Protein AF-A0A1B6LWA6-F1 (afdb_monomer_lite)

InterPro domains:
  IPR026983 Dynein heavy chain [PTHR22878] (4-138)

Foldseek 3Di:
DDDQDDDPVVSVVVVVVVVVVVLVVQLVVLLVCVVPPPDQPLVSLVVGDLVSNLVSVVVVLVVQVVVLLVVVVVVVLCSLVVVLVVLVVSLVVLVVSLPDDDDPRSNVSSVVVSVVSVVSSVVSVVCVVVVPNDPVPD

Radius of gyration: 19.13 Å; chains: 1; bounding box: 47×33×55 Å

Structure (mmCIF, N/CA/C/O backbone):
data_AF-A0A1B6LWA6-F1
#
_entry.id   AF-A0A1B6LWA6-F1
#
loop_
_atom_site.group_PDB
_atom_site.id
_atom_site.type_symbol
_atom_site.label_atom_id
_atom_site.label_alt_id
_atom_site.label_comp_id
_atom_site.label_asym_id
_atom_site.label_entity_id
_atom_site.label_seq_id
_atom_site.pdbx_PDB_ins_code
_atom_site.Cartn_x
_atom_site.Cartn_y
_atom_site.Cartn_z
_atom_site.occupancy
_atom_site.B_iso_or_equiv
_atom_site.auth_seq_id
_atom_site.auth_comp_id
_atom_site.auth_asym_id
_atom_site.auth_atom_id
_atom_site.pdbx_PDB_model_num
ATOM 1 N N . MET A 1 1 ? 15.744 1.042 -31.699 1.00 40.22 1 MET A N 1
ATOM 2 C CA . MET A 1 1 ? 16.728 0.907 -30.604 1.00 40.22 1 MET A CA 1
ATOM 3 C C . MET A 1 1 ? 17.516 2.198 -30.557 1.00 40.22 1 MET A C 1
ATOM 5 O O . MET A 1 1 ? 17.991 2.612 -31.603 1.00 40.22 1 MET A O 1
ATOM 9 N N . GLN A 1 2 ? 17.579 2.863 -29.405 1.00 54.47 2 GLN A N 1
ATOM 10 C CA . GLN A 1 2 ? 18.439 4.030 -29.219 1.00 54.47 2 GLN A CA 1
ATOM 11 C C . GLN A 1 2 ? 19.783 3.503 -28.710 1.00 54.47 2 GLN A C 1
ATOM 13 O O . GLN A 1 2 ? 19.825 2.857 -27.663 1.00 54.47 2 GLN A O 1
ATOM 18 N N . TYR A 1 3 ? 20.839 3.655 -29.505 1.00 64.06 3 TYR A N 1
ATOM 19 C CA . TYR A 1 3 ? 22.171 3.162 -29.158 1.00 64.06 3 TYR A CA 1
ATOM 20 C C . TYR A 1 3 ? 22.852 4.127 -28.181 1.00 64.06 3 TYR A C 1
ATOM 22 O O . TYR A 1 3 ? 22.516 5.310 -28.128 1.00 64.06 3 TYR A O 1
ATOM 30 N N . ALA A 1 4 ? 23.787 3.615 -27.378 1.00 74.50 4 ALA A N 1
ATOM 31 C CA . ALA A 1 4 ? 24.638 4.470 -26.563 1.00 74.50 4 ALA A CA 1
ATOM 32 C C . ALA A 1 4 ? 25.567 5.271 -27.489 1.00 74.50 4 ALA A C 1
ATOM 34 O O . ALA A 1 4 ? 26.350 4.682 -28.231 1.00 74.50 4 ALA A O 1
ATOM 35 N N . GLU A 1 5 ? 25.461 6.599 -27.459 1.00 75.44 5 GLU A N 1
ATOM 36 C CA . GLU A 1 5 ? 26.266 7.513 -28.277 1.00 75.44 5 GLU A CA 1
ATOM 37 C C . GLU A 1 5 ? 27.155 8.398 -27.394 1.00 75.44 5 GLU A C 1
ATOM 39 O O . GLU A 1 5 ? 26.761 8.820 -26.305 1.00 75.44 5 GLU A O 1
ATOM 44 N N . GLY A 1 6 ? 28.360 8.707 -27.880 1.00 82.06 6 GLY A N 1
ATOM 45 C CA . GLY A 1 6 ? 29.334 9.534 -27.166 1.00 82.06 6 GLY A CA 1
ATOM 46 C C . GLY A 1 6 ? 30.125 8.781 -26.089 1.00 82.06 6 GLY A C 1
ATOM 47 O O . GLY A 1 6 ? 30.226 7.556 -26.100 1.00 82.06 6 GLY A O 1
ATOM 48 N N . LYS A 1 7 ? 30.750 9.533 -25.171 1.00 89.12 7 LYS A N 1
ATOM 49 C CA . LYS A 1 7 ? 31.515 8.958 -24.052 1.00 89.12 7 LYS A CA 1
ATOM 50 C C . LYS A 1 7 ? 30.576 8.196 -23.119 1.00 89.12 7 LYS A C 1
ATOM 52 O O . LYS A 1 7 ? 29.515 8.710 -22.758 1.00 89.12 7 LYS A O 1
ATOM 57 N N . VAL A 1 8 ? 30.991 7.001 -22.700 1.00 90.69 8 VAL A N 1
ATOM 58 C CA . VAL A 1 8 ? 30.182 6.095 -21.870 1.00 90.69 8 VAL A CA 1
ATOM 59 C C . VAL A 1 8 ? 29.689 6.793 -20.602 1.00 90.69 8 VAL A C 1
ATOM 61 O O . VAL A 1 8 ? 28.523 6.665 -20.246 1.00 90.69 8 VAL A O 1
ATOM 64 N N . GLU A 1 9 ? 30.533 7.597 -19.961 1.00 90.50 9 GLU A N 1
ATOM 65 C CA . GLU A 1 9 ? 30.212 8.332 -18.737 1.00 90.50 9 GLU A CA 1
ATOM 66 C C . GLU A 1 9 ? 29.112 9.374 -18.963 1.00 90.50 9 GLU A C 1
ATOM 68 O O . GLU A 1 9 ? 28.230 9.544 -18.118 1.00 90.50 9 GLU A O 1
ATOM 73 N N . THR A 1 10 ? 29.130 10.054 -20.112 1.00 90.50 10 THR A N 1
ATOM 74 C CA . THR A 1 10 ? 28.093 11.019 -20.490 1.00 90.50 10 THR A CA 1
ATOM 75 C C . THR A 1 10 ? 26.763 10.312 -20.725 1.00 90.50 10 THR A C 1
ATOM 77 O O . THR A 1 10 ? 25.745 10.736 -20.179 1.00 90.50 10 THR A O 1
ATOM 80 N N . TRP A 1 11 ? 26.772 9.202 -21.467 1.00 90.38 11 TRP A N 1
ATOM 81 C CA . TRP A 1 11 ? 25.563 8.418 -21.710 1.00 90.38 11 TRP A CA 1
ATOM 82 C C . TRP A 1 11 ? 24.990 7.830 -20.412 1.00 90.38 11 TRP A C 1
ATOM 84 O O . TRP A 1 11 ? 23.809 8.014 -20.124 1.00 90.38 11 TRP A O 1
ATOM 94 N N . MET A 1 12 ? 25.826 7.206 -19.574 1.00 91.94 12 MET A N 1
ATOM 95 C CA . MET A 1 12 ? 25.410 6.660 -18.277 1.00 91.94 12 MET A CA 1
ATOM 96 C C . MET A 1 12 ? 24.856 7.743 -17.347 1.00 91.94 12 MET A C 1
ATOM 98 O O . MET A 1 12 ? 23.874 7.503 -16.642 1.00 91.94 12 MET A O 1
ATOM 102 N N . SER A 1 13 ? 25.444 8.942 -17.359 1.00 93.25 13 SER A N 1
ATOM 103 C CA . SER A 1 13 ? 24.922 10.074 -16.587 1.00 93.25 13 SER A CA 1
ATOM 104 C C . SER A 1 13 ? 23.543 10.500 -17.087 1.00 93.25 13 SER A C 1
ATOM 106 O O . SER A 1 13 ? 22.651 10.733 -16.273 1.00 93.25 13 SER A O 1
ATOM 108 N N . GLY A 1 14 ? 23.339 10.536 -18.408 1.00 93.81 14 GLY A N 1
ATOM 109 C CA . GLY A 1 14 ? 22.029 10.783 -19.013 1.00 93.81 14 GLY A CA 1
ATOM 110 C C . GLY A 1 14 ? 20.991 9.744 -18.587 1.00 93.81 14 GLY A C 1
ATOM 111 O O . GLY A 1 14 ? 19.924 10.109 -18.099 1.00 93.81 14 GLY A O 1
ATOM 112 N N . VAL A 1 15 ? 21.331 8.453 -18.661 1.00 93.88 15 VAL A N 1
ATOM 113 C CA . VAL A 1 15 ? 20.456 7.362 -18.196 1.00 93.88 15 VAL A CA 1
ATOM 114 C C . VAL A 1 15 ? 20.091 7.532 -16.721 1.00 93.88 15 VAL A C 1
ATOM 116 O O . VAL A 1 15 ? 18.922 7.416 -16.360 1.00 93.88 15 VAL A O 1
ATOM 119 N N . LEU A 1 16 ? 21.058 7.856 -15.857 1.00 95.56 16 LEU A N 1
ATOM 120 C CA . LEU A 1 16 ? 20.802 8.087 -14.434 1.00 95.56 16 LEU A CA 1
ATOM 121 C C . LEU A 1 16 ? 19.843 9.266 -14.197 1.00 95.56 16 LEU A C 1
ATOM 123 O O . LEU A 1 16 ? 18.967 9.181 -13.330 1.00 95.56 16 LEU A O 1
ATOM 127 N N . VAL A 1 17 ? 19.998 10.363 -14.942 1.00 97.06 17 VAL A N 1
ATOM 128 C CA . VAL A 1 17 ? 19.081 11.511 -14.870 1.00 97.06 17 VAL A CA 1
ATOM 129 C C . VAL A 1 17 ? 17.671 11.084 -15.271 1.00 97.06 17 VAL A C 1
ATOM 131 O O . VAL A 1 17 ? 16.731 11.315 -14.506 1.00 97.06 17 VAL A O 1
ATOM 134 N N . GLU A 1 18 ? 17.526 10.379 -16.391 1.00 96.69 18 GLU A N 1
ATOM 135 C CA . GLU A 1 18 ? 16.224 9.909 -16.872 1.00 96.69 18 GLU A CA 1
ATOM 136 C C . GLU A 1 18 ? 15.567 8.907 -15.919 1.00 96.69 18 GLU A C 1
ATOM 138 O O . GLU A 1 18 ? 14.362 8.988 -15.667 1.00 96.69 18 GLU A O 1
ATOM 143 N N . MET A 1 19 ? 16.343 8.018 -15.290 1.00 97.25 19 MET A N 1
ATOM 144 C CA . MET A 1 19 ? 15.840 7.128 -14.238 1.00 97.25 19 MET A CA 1
ATOM 145 C C . MET A 1 19 ? 15.250 7.920 -13.064 1.00 97.25 19 MET A C 1
ATOM 147 O O . MET A 1 19 ? 14.167 7.589 -12.579 1.00 97.25 19 MET A O 1
ATOM 151 N N . ARG A 1 20 ? 15.932 8.980 -12.604 1.00 97.69 20 ARG A N 1
ATOM 152 C CA . ARG A 1 20 ? 15.452 9.830 -11.498 1.00 97.69 20 ARG A CA 1
ATOM 153 C C . ARG A 1 20 ? 14.188 10.596 -11.879 1.00 97.69 20 ARG A C 1
ATOM 155 O O . ARG A 1 20 ? 13.245 10.636 -11.087 1.00 97.69 20 ARG A O 1
ATOM 162 N N . VAL A 1 21 ? 14.159 11.185 -13.076 1.00 98.12 21 VAL A N 1
ATOM 163 C CA . VAL A 1 21 ? 12.995 11.921 -13.595 1.00 98.12 21 VAL A CA 1
ATOM 164 C C . VAL A 1 21 ? 11.793 10.988 -13.723 1.00 98.12 21 VAL A C 1
ATOM 166 O O . VAL A 1 21 ? 10.721 11.295 -13.194 1.00 98.12 21 VAL A O 1
ATOM 169 N N . THR A 1 22 ? 11.993 9.819 -14.331 1.00 97.88 22 THR A N 1
ATOM 170 C CA . THR A 1 22 ? 10.949 8.810 -14.537 1.00 97.88 22 THR A CA 1
ATOM 171 C C . THR A 1 22 ? 10.406 8.292 -13.210 1.00 97.88 22 THR A C 1
ATOM 173 O O . THR A 1 22 ? 9.194 8.315 -13.004 1.00 97.88 22 THR A O 1
ATOM 176 N N . ASN A 1 23 ? 11.274 7.903 -12.267 1.00 97.31 23 ASN A N 1
ATOM 177 C CA . ASN A 1 23 ? 10.830 7.454 -10.944 1.00 97.31 23 ASN A CA 1
ATOM 178 C C . ASN A 1 23 ? 10.046 8.547 -10.213 1.00 97.31 23 ASN A C 1
ATOM 180 O O . ASN A 1 23 ? 8.974 8.276 -9.681 1.00 97.31 23 ASN A O 1
ATOM 184 N N . ARG A 1 24 ? 10.518 9.800 -10.227 1.00 97.69 24 ARG A N 1
ATOM 185 C CA . ARG A 1 24 ? 9.799 10.914 -9.592 1.00 97.69 24 ARG A CA 1
ATOM 186 C C . ARG A 1 24 ? 8.416 11.126 -10.207 1.00 97.69 24 ARG A C 1
ATOM 188 O O . ARG A 1 24 ? 7.460 11.378 -9.473 1.00 97.69 24 ARG A O 1
ATOM 195 N N . PHE A 1 25 ? 8.310 11.059 -11.532 1.00 98.31 25 PHE A N 1
ATOM 196 C CA . PHE A 1 25 ? 7.038 11.199 -12.235 1.00 98.31 25 PHE A CA 1
ATOM 197 C C . PHE A 1 25 ? 6.077 10.057 -11.887 1.00 98.31 25 PHE A C 1
ATOM 199 O O . PHE A 1 25 ? 4.954 10.315 -11.454 1.00 98.31 25 PHE A O 1
ATOM 206 N N . LEU A 1 26 ? 6.531 8.808 -12.011 1.00 98.19 26 LEU A N 1
ATOM 207 C CA . LEU A 1 26 ? 5.707 7.631 -11.750 1.00 98.19 26 LEU A CA 1
ATOM 208 C C . LEU A 1 26 ? 5.267 7.550 -10.284 1.00 98.19 26 LEU A C 1
ATOM 210 O O . LEU A 1 26 ? 4.110 7.229 -10.035 1.00 98.19 26 LEU A O 1
ATOM 214 N N . THR A 1 27 ? 6.119 7.922 -9.323 1.00 98.00 27 THR A N 1
ATOM 215 C CA . THR A 1 27 ? 5.729 7.987 -7.905 1.00 98.00 27 THR A CA 1
ATOM 216 C C . THR A 1 27 ? 4.617 9.000 -7.667 1.00 98.00 27 THR A C 1
ATOM 218 O O . THR A 1 27 ? 3.614 8.677 -7.034 1.00 98.00 27 THR A O 1
ATOM 221 N N . LYS A 1 28 ? 4.736 10.215 -8.219 1.00 97.69 28 LYS A N 1
ATOM 222 C CA . LYS A 1 28 ? 3.670 11.223 -8.110 1.00 97.69 28 LYS A CA 1
ATOM 223 C C . LYS A 1 28 ? 2.374 10.752 -8.762 1.00 97.69 28 LYS A C 1
ATOM 225 O O . LYS A 1 28 ? 1.303 10.958 -8.197 1.00 97.69 28 LYS A O 1
ATOM 230 N N . LYS A 1 29 ? 2.478 10.112 -9.928 1.00 97.56 29 LYS A N 1
ATOM 231 C CA . LYS A 1 29 ? 1.329 9.548 -10.635 1.00 97.56 29 LYS A CA 1
ATOM 232 C C . LYS A 1 29 ? 0.652 8.452 -9.815 1.00 97.56 29 LYS A C 1
ATOM 234 O O . LYS A 1 29 ? -0.562 8.483 -9.686 1.00 97.56 29 LYS A O 1
ATOM 239 N N . ALA A 1 30 ? 1.413 7.535 -9.219 1.00 97.62 30 ALA A N 1
ATOM 240 C CA . ALA A 1 30 ? 0.867 6.463 -8.390 1.00 97.62 30 ALA A CA 1
ATOM 241 C C . ALA A 1 30 ? 0.091 7.005 -7.183 1.00 97.62 30 ALA A C 1
ATOM 243 O O . ALA A 1 30 ? -1.037 6.571 -6.948 1.00 97.62 30 ALA A O 1
ATOM 244 N N . ILE A 1 31 ? 0.658 7.994 -6.478 1.00 97.31 31 ILE A N 1
ATOM 245 C CA . ILE A 1 31 ? 0.005 8.671 -5.346 1.00 97.31 31 ILE A CA 1
ATOM 246 C C . ILE A 1 31 ? -1.296 9.343 -5.798 1.00 97.31 31 ILE A C 1
ATOM 248 O O . ILE A 1 31 ? -2.334 9.158 -5.164 1.00 97.31 31 ILE A O 1
ATOM 252 N N . PHE A 1 32 ? -1.252 10.104 -6.896 1.00 96.69 32 PHE A N 1
ATOM 253 C CA . PHE A 1 32 ? -2.422 10.801 -7.430 1.00 96.69 32 PHE A CA 1
ATOM 254 C C . PHE A 1 32 ? -3.521 9.826 -7.869 1.00 96.69 32 PHE A C 1
ATOM 256 O O . PHE A 1 32 ? -4.680 9.993 -7.491 1.00 96.69 32 PHE A O 1
ATOM 263 N N . ASP A 1 33 ? -3.159 8.793 -8.631 1.00 96.25 33 ASP A N 1
ATOM 264 C CA . ASP A 1 33 ? -4.109 7.834 -9.186 1.00 96.25 33 ASP A CA 1
ATOM 265 C C . ASP A 1 33 ? -4.812 7.030 -8.094 1.00 96.25 33 ASP A C 1
ATOM 267 O O . ASP A 1 33 ? -6.005 6.774 -8.233 1.00 96.25 33 ASP A O 1
ATOM 271 N N . TYR A 1 34 ? -4.120 6.679 -7.003 1.00 94.69 34 TYR A N 1
ATOM 272 C CA . TYR A 1 34 ? -4.735 5.959 -5.883 1.00 94.69 34 TYR A CA 1
ATOM 273 C C . TYR A 1 34 ? -5.921 6.731 -5.287 1.00 94.69 34 TYR A C 1
ATOM 275 O O . TYR A 1 34 ? -6.988 6.164 -5.074 1.00 94.69 34 TYR A O 1
ATOM 283 N N . GLY A 1 35 ? -5.763 8.043 -5.080 1.00 88.81 35 GLY A N 1
ATOM 284 C CA . GLY A 1 35 ? -6.814 8.880 -4.495 1.00 88.81 35 GLY A CA 1
ATOM 285 C C . GLY A 1 35 ? -7.868 9.388 -5.480 1.00 88.81 35 GLY A C 1
ATOM 286 O O . GLY A 1 35 ? -8.931 9.842 -5.055 1.00 88.81 35 GLY A O 1
ATOM 287 N N . LYS A 1 36 ? -7.587 9.386 -6.790 1.00 88.00 36 LYS A N 1
ATOM 288 C CA . LYS A 1 36 ? -8.461 10.006 -7.806 1.00 88.00 36 LYS A CA 1
ATOM 289 C C . LYS A 1 36 ? -9.188 9.014 -8.695 1.00 88.00 36 LYS A C 1
ATOM 291 O O . LYS A 1 36 ? -10.316 9.289 -9.103 1.00 88.00 36 LYS A O 1
ATOM 296 N N . VAL A 1 37 ? -8.565 7.888 -9.021 1.00 81.75 37 VAL A N 1
ATOM 297 C CA . VAL A 1 37 ? -9.143 6.901 -9.931 1.00 81.75 37 VAL A CA 1
ATOM 298 C C . VAL A 1 37 ? -9.921 5.886 -9.108 1.00 81.75 37 VAL A C 1
ATOM 300 O O . VAL A 1 37 ? -9.355 5.152 -8.305 1.00 81.75 37 VAL A O 1
ATOM 303 N N . ARG A 1 38 ? -11.241 5.822 -9.309 1.00 80.62 38 ARG A N 1
ATOM 304 C CA . ARG A 1 38 ? -12.102 4.898 -8.565 1.00 80.62 38 ARG A CA 1
ATOM 305 C C . ARG A 1 38 ? -11.923 3.469 -9.083 1.00 80.62 38 ARG A C 1
ATOM 307 O O . ARG A 1 38 ? -12.549 3.087 -10.067 1.00 80.62 38 ARG A O 1
ATOM 314 N N . ARG A 1 39 ? -11.074 2.689 -8.414 1.00 89.62 39 ARG A N 1
ATOM 315 C CA . ARG A 1 39 ? -10.809 1.272 -8.710 1.00 89.62 39 ARG A CA 1
ATOM 316 C C . ARG A 1 39 ? -10.330 0.516 -7.462 1.00 89.62 39 ARG A C 1
ATOM 318 O O . ARG A 1 39 ? -9.917 1.170 -6.506 1.00 89.62 39 ARG A O 1
ATOM 325 N N . PRO A 1 40 ? -10.349 -0.830 -7.460 1.00 92.38 40 PRO A N 1
ATOM 326 C CA . PRO A 1 40 ? -9.793 -1.619 -6.362 1.00 92.38 40 PRO A CA 1
ATOM 327 C C . PRO A 1 40 ? -8.300 -1.333 -6.140 1.00 92.38 40 PRO A C 1
ATOM 329 O O . PRO A 1 40 ? -7.532 -1.238 -7.103 1.00 92.38 40 PRO A O 1
ATOM 332 N N . ARG A 1 41 ? -7.862 -1.260 -4.873 1.00 93.94 41 ARG A N 1
ATOM 333 C CA . ARG A 1 41 ? -6.435 -1.094 -4.516 1.00 93.94 41 ARG A CA 1
ATOM 334 C 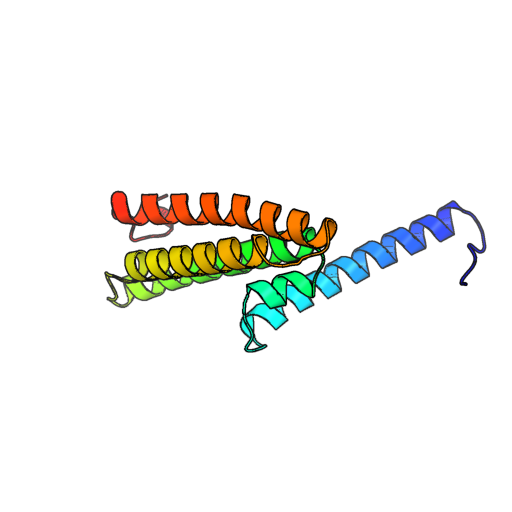C . ARG A 1 41 ? -5.577 -2.212 -5.105 1.00 93.94 41 ARG A C 1
ATOM 336 O O . ARG A 1 41 ? -4.488 -1.960 -5.611 1.00 93.94 41 ARG A O 1
ATOM 343 N N . THR A 1 42 ? -6.098 -3.435 -5.086 1.00 95.12 42 THR A N 1
ATOM 344 C CA . THR A 1 42 ? -5.448 -4.633 -5.630 1.00 95.12 42 THR A CA 1
ATOM 345 C C . THR A 1 42 ? -5.115 -4.512 -7.117 1.00 95.12 42 THR A C 1
ATOM 347 O O . THR A 1 42 ? -4.075 -5.010 -7.538 1.00 95.12 42 THR A O 1
ATOM 350 N N . ASP A 1 43 ? -5.945 -3.816 -7.897 1.00 94.44 43 ASP A N 1
ATOM 351 C CA . ASP A 1 43 ? -5.693 -3.553 -9.315 1.00 94.44 43 ASP A CA 1
ATOM 352 C C . ASP A 1 43 ? -4.784 -2.332 -9.504 1.00 94.44 43 ASP A C 1
ATOM 354 O O . ASP A 1 43 ? -3.876 -2.369 -10.329 1.00 94.44 43 ASP A O 1
ATOM 358 N N . TRP A 1 44 ? -4.933 -1.283 -8.682 1.00 96.38 44 TRP A N 1
ATOM 359 C CA . TRP A 1 44 ? -3.997 -0.149 -8.685 1.00 96.38 44 TRP A CA 1
ATOM 360 C C . TRP A 1 44 ? -2.544 -0.590 -8.432 1.00 96.38 44 TRP A C 1
ATOM 362 O O . TRP A 1 44 ? -1.639 -0.0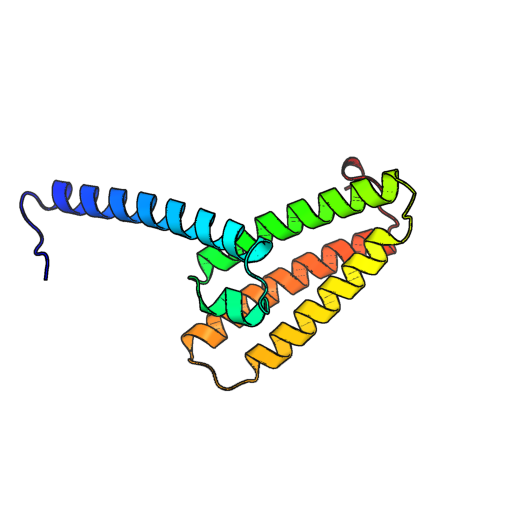88 -9.095 1.00 96.38 44 TRP A O 1
ATOM 372 N N . ILE A 1 45 ? -2.315 -1.563 -7.542 1.00 96.25 45 ILE A N 1
ATOM 373 C CA . ILE A 1 45 ? -0.981 -2.141 -7.303 1.00 96.25 45 ILE A CA 1
ATOM 374 C C . ILE A 1 45 ? -0.403 -2.762 -8.581 1.00 96.25 45 ILE A C 1
ATOM 376 O O . ILE A 1 45 ? 0.812 -2.738 -8.791 1.00 96.25 45 ILE A O 1
ATOM 380 N N . LEU A 1 46 ? -1.241 -3.343 -9.443 1.00 95.62 46 LEU A N 1
ATOM 381 C CA . LEU A 1 46 ? -0.777 -3.996 -10.666 1.00 95.62 46 LEU A CA 1
ATOM 382 C C . LEU A 1 46 ? -0.273 -2.996 -11.714 1.00 95.62 46 LEU A C 1
ATOM 384 O O . LEU A 1 46 ? 0.673 -3.328 -12.425 1.00 95.62 46 LEU A O 1
ATOM 388 N N . ASP A 1 47 ? -0.784 -1.766 -11.711 1.00 94.81 47 ASP A N 1
ATOM 389 C CA . ASP A 1 47 ? -0.433 -0.726 -12.688 1.00 94.81 47 ASP A CA 1
ATOM 390 C C . ASP A 1 47 ? 0.945 -0.084 -12.482 1.00 94.81 47 ASP A C 1
ATOM 392 O O . ASP A 1 47 ? 1.477 0.547 -13.397 1.00 94.81 47 ASP A O 1
ATOM 396 N N . PHE A 1 48 ? 1.527 -0.219 -11.290 1.00 96.44 48 PHE A N 1
ATOM 397 C CA . PHE A 1 48 ? 2.791 0.424 -10.939 1.00 96.44 48 PHE A CA 1
ATOM 398 C C . PHE A 1 48 ? 3.842 -0.584 -10.457 1.00 96.44 48 PHE A C 1
ATOM 400 O O . PHE A 1 48 ? 3.569 -1.735 -10.095 1.00 96.44 48 PHE A O 1
ATOM 407 N N . GLN A 1 49 ? 5.101 -0.150 -10.482 1.00 96.81 49 GLN A N 1
ATOM 408 C CA . GLN A 1 49 ? 6.236 -0.902 -9.964 1.00 96.81 49 GLN A CA 1
ATOM 409 C C . GLN A 1 49 ? 6.103 -1.070 -8.447 1.00 96.81 49 GLN A C 1
ATOM 411 O O . GLN A 1 49 ? 5.745 -0.129 -7.745 1.00 96.81 49 GLN A O 1
ATOM 416 N N . GLY A 1 50 ? 6.474 -2.241 -7.921 1.00 96.38 50 GLY A N 1
ATOM 417 C CA . GLY A 1 50 ? 6.281 -2.563 -6.501 1.00 96.38 50 GLY A CA 1
ATOM 418 C C . GLY A 1 50 ? 6.896 -1.546 -5.536 1.00 96.38 50 GLY A C 1
ATOM 419 O O . GLY A 1 50 ? 6.231 -1.129 -4.599 1.00 96.38 50 GLY A O 1
ATOM 420 N N . MET A 1 51 ? 8.116 -1.068 -5.808 1.00 96.25 51 MET A N 1
ATOM 421 C CA . MET A 1 51 ? 8.759 -0.034 -4.980 1.00 96.25 51 MET A CA 1
ATOM 422 C C . MET A 1 51 ? 8.007 1.303 -4.997 1.00 96.25 51 MET A C 1
ATOM 424 O O . MET A 1 51 ? 7.984 2.014 -3.997 1.00 96.25 51 MET A O 1
ATOM 428 N N . ILE A 1 52 ? 7.375 1.638 -6.123 1.00 97.69 52 ILE A N 1
ATOM 429 C CA . ILE A 1 52 ? 6.549 2.840 -6.244 1.00 97.69 52 ILE A CA 1
ATOM 430 C C . ILE A 1 52 ? 5.254 2.666 -5.451 1.00 97.69 52 ILE A C 1
ATOM 432 O O . ILE A 1 52 ? 4.891 3.573 -4.705 1.00 97.69 52 ILE A O 1
ATOM 436 N N . CYS A 1 53 ? 4.597 1.506 -5.564 1.00 97.31 53 CYS A N 1
ATOM 437 C CA . CYS A 1 53 ? 3.419 1.184 -4.760 1.00 97.31 53 CYS A CA 1
ATOM 438 C C . CYS A 1 53 ? 3.733 1.279 -3.267 1.00 97.31 53 CYS A C 1
ATOM 440 O O . CYS A 1 53 ? 3.015 1.972 -2.567 1.00 97.31 53 CYS A O 1
ATOM 442 N N . LEU A 1 54 ? 4.831 0.673 -2.801 1.00 96.50 54 LEU A N 1
ATOM 443 C CA . LEU A 1 54 ? 5.254 0.731 -1.397 1.00 96.50 54 LEU A CA 1
ATOM 444 C C . LEU A 1 54 ? 5.422 2.171 -0.899 1.00 96.50 54 LEU A C 1
ATOM 446 O O . LEU A 1 54 ? 4.936 2.521 0.172 1.00 96.50 54 LEU A O 1
ATOM 450 N N . GLY A 1 55 ? 6.094 3.027 -1.674 1.00 96.62 55 GLY A N 1
ATOM 451 C CA . GLY A 1 55 ? 6.257 4.434 -1.303 1.00 96.62 55 GLY A CA 1
ATOM 452 C C . GLY A 1 55 ? 4.931 5.199 -1.285 1.00 96.62 55 GLY A C 1
ATOM 453 O O . GLY A 1 55 ? 4.668 5.952 -0.353 1.00 96.62 55 GLY A O 1
ATOM 454 N N . ALA A 1 56 ? 4.086 4.998 -2.298 1.00 96.81 56 ALA A N 1
ATOM 455 C CA . ALA A 1 56 ? 2.784 5.652 -2.387 1.00 96.81 56 ALA A CA 1
ATOM 456 C C . ALA A 1 56 ? 1.828 5.208 -1.271 1.00 96.81 56 ALA A C 1
ATOM 458 O O . ALA A 1 56 ? 1.089 6.032 -0.741 1.00 96.81 56 ALA A O 1
ATOM 459 N N . ASP A 1 57 ? 1.873 3.935 -0.898 1.00 95.38 57 ASP A N 1
ATOM 460 C CA . ASP A 1 57 ? 1.038 3.362 0.151 1.00 95.38 57 ASP A CA 1
ATOM 461 C C . ASP A 1 57 ? 1.408 3.917 1.532 1.00 95.38 57 ASP A C 1
ATOM 463 O O . ASP A 1 57 ? 0.525 4.322 2.278 1.00 95.38 57 ASP A O 1
ATOM 467 N N . ASN A 1 58 ? 2.706 4.094 1.818 1.00 95.94 58 ASN A N 1
ATOM 468 C CA . ASN A 1 58 ? 3.159 4.789 3.030 1.00 95.94 58 ASN A CA 1
ATOM 469 C C . ASN A 1 58 ? 2.679 6.249 3.084 1.00 95.94 58 ASN A C 1
ATOM 471 O O . ASN A 1 58 ? 2.270 6.721 4.139 1.00 95.94 58 ASN A O 1
ATOM 475 N N . VAL A 1 59 ? 2.696 6.969 1.954 1.00 97.38 59 VAL A N 1
ATOM 476 C CA . VAL A 1 59 ? 2.169 8.346 1.895 1.00 97.38 59 VAL A CA 1
ATOM 477 C C . VAL A 1 59 ? 0.681 8.376 2.247 1.00 97.38 59 VAL A C 1
ATOM 479 O O . VAL A 1 59 ? 0.251 9.237 3.015 1.00 97.38 59 VAL A O 1
ATOM 482 N N . TRP A 1 60 ? -0.102 7.448 1.694 1.00 96.62 60 TRP A N 1
ATOM 483 C CA . TRP A 1 60 ? -1.537 7.376 1.957 1.00 96.62 60 TRP A CA 1
ATOM 484 C C . TRP A 1 60 ? -1.852 6.922 3.375 1.00 96.62 60 TRP A C 1
ATOM 486 O O . TRP A 1 60 ? -2.676 7.564 4.017 1.00 96.62 60 TRP A O 1
ATOM 496 N N . TRP A 1 61 ? -1.158 5.910 3.893 1.00 97.00 61 TRP A N 1
ATOM 497 C CA . TRP A 1 61 ? -1.340 5.458 5.269 1.00 97.00 61 TRP A CA 1
ATOM 498 C C . TRP A 1 61 ? -1.092 6.595 6.267 1.00 97.00 61 TRP A C 1
ATOM 500 O O . TRP A 1 61 ? -1.944 6.845 7.118 1.00 97.00 61 TRP A O 1
ATOM 510 N N . THR A 1 62 ? 0.003 7.353 6.119 1.00 96.56 62 THR A N 1
ATOM 511 C CA . THR A 1 62 ? 0.280 8.515 6.982 1.00 96.56 62 THR A CA 1
ATOM 512 C C . THR A 1 62 ? -0.846 9.548 6.911 1.00 96.56 62 THR A C 1
ATOM 514 O O . THR A 1 62 ? -1.361 9.973 7.943 1.00 96.56 62 THR A O 1
ATOM 517 N N . ALA A 1 63 ? -1.283 9.917 5.702 1.00 96.50 63 ALA A N 1
ATOM 518 C CA . ALA A 1 63 ? -2.361 10.890 5.522 1.00 96.50 63 ALA A CA 1
ATOM 519 C C . ALA A 1 63 ? -3.708 10.405 6.097 1.00 96.50 63 ALA A C 1
ATOM 521 O O . ALA A 1 63 ? -4.480 11.191 6.651 1.00 96.50 63 ALA A O 1
ATOM 522 N N . GLU A 1 64 ? -4.013 9.114 5.970 1.00 96.81 64 GLU A N 1
ATOM 523 C CA . GLU A 1 64 ? -5.231 8.511 6.510 1.00 96.81 64 GLU A CA 1
ATOM 524 C C . GLU A 1 64 ? -5.216 8.485 8.043 1.00 96.81 64 GLU A C 1
ATOM 526 O O . GLU A 1 64 ? -6.228 8.827 8.657 1.00 96.81 64 GLU A O 1
ATOM 531 N N . VAL A 1 65 ? -4.072 8.174 8.660 1.00 96.88 65 VAL A N 1
ATOM 532 C CA . VAL A 1 65 ? -3.886 8.209 10.119 1.00 96.88 65 VAL A CA 1
ATOM 533 C C . VAL A 1 65 ? -4.020 9.633 10.666 1.00 96.88 65 VAL A C 1
ATOM 535 O O . VAL A 1 65 ? -4.782 9.856 11.608 1.00 96.88 65 VAL A O 1
ATOM 538 N N . GLU A 1 66 ? -3.373 10.622 10.044 1.00 96.06 66 GLU A N 1
ATOM 539 C CA . GLU A 1 66 ? -3.543 12.037 10.414 1.00 96.06 66 GLU A CA 1
ATOM 540 C C . GLU A 1 66 ? -5.018 12.465 10.340 1.00 96.06 66 GLU A C 1
ATOM 542 O O . GLU A 1 66 ? -5.555 13.089 11.258 1.00 96.06 66 GLU A O 1
ATOM 547 N N . ASN A 1 67 ? -5.721 12.069 9.276 1.00 96.50 67 ASN A N 1
ATOM 548 C CA . ASN A 1 67 ? -7.146 12.347 9.122 1.00 96.50 67 ASN A CA 1
ATOM 549 C C . ASN A 1 67 ? -8.007 11.647 10.189 1.00 96.50 67 ASN A C 1
ATOM 551 O O . ASN A 1 67 ? -9.018 12.201 10.626 1.00 96.50 67 ASN A O 1
ATOM 555 N N . VAL A 1 68 ? -7.631 10.447 10.636 1.00 97.69 68 VAL A N 1
ATOM 556 C CA . VAL A 1 68 ? -8.292 9.768 11.760 1.00 97.69 68 VAL A CA 1
ATOM 557 C C . VAL A 1 68 ? -8.152 10.582 13.046 1.00 97.69 68 VAL A C 1
ATOM 559 O O . VAL A 1 68 ? -9.160 10.802 13.720 1.00 97.69 68 VAL A O 1
ATOM 562 N N . PHE A 1 69 ? -6.961 11.102 13.350 1.00 96.50 69 PHE A N 1
ATOM 563 C CA . PHE A 1 69 ? -6.765 11.982 14.507 1.00 96.50 69 PHE A CA 1
ATOM 564 C C . PHE A 1 69 ? -7.590 13.271 14.403 1.00 96.50 69 PHE A C 1
ATOM 566 O O . PHE A 1 69 ? -8.243 13.674 15.369 1.00 96.50 69 PHE A O 1
ATOM 573 N N . VAL A 1 70 ? -7.669 13.885 13.218 1.00 96.38 70 VAL A N 1
ATOM 574 C CA . VAL A 1 70 ? -8.546 15.047 12.984 1.00 96.38 70 VAL A CA 1
ATOM 575 C C . VAL A 1 70 ? -10.016 14.707 13.262 1.00 96.38 70 VAL A C 1
ATOM 577 O O . VAL A 1 70 ? -10.704 15.463 13.951 1.00 96.38 70 VAL A O 1
ATOM 580 N N . LYS A 1 71 ? -10.510 13.558 12.786 1.00 96.94 71 LYS A N 1
ATOM 581 C CA . LYS A 1 71 ? -11.888 13.102 13.048 1.00 96.94 71 LYS A CA 1
ATOM 582 C C . LYS A 1 71 ? -12.152 12.882 14.537 1.00 96.94 71 LYS A C 1
ATOM 584 O O . LYS A 1 71 ? -13.226 13.243 15.021 1.00 96.94 71 LYS A O 1
ATOM 589 N N . ILE A 1 72 ? -11.184 12.326 15.266 1.00 95.81 72 ILE A N 1
ATOM 590 C CA . ILE A 1 72 ? -11.261 12.154 16.723 1.00 95.81 72 ILE A CA 1
ATOM 591 C C . ILE A 1 72 ? -11.410 13.512 17.414 1.00 95.81 72 ILE A C 1
ATOM 593 O O . ILE A 1 72 ? -12.345 13.680 18.201 1.00 95.81 72 ILE A O 1
ATOM 597 N N . LYS A 1 73 ? -10.574 14.500 17.056 1.00 94.31 73 LYS A N 1
ATOM 598 C CA . LYS A 1 73 ? -10.651 15.879 17.579 1.00 94.31 73 LYS A CA 1
ATOM 599 C C . LYS A 1 73 ? -11.996 16.552 17.271 1.00 94.31 73 LYS A C 1
ATOM 601 O O . LYS A 1 73 ? -12.493 17.338 18.070 1.00 94.31 73 LYS A O 1
ATOM 606 N N . GLN A 1 74 ? -12.637 16.188 16.159 1.00 96.44 74 GLN A N 1
ATOM 607 C CA . GLN A 1 74 ? -13.989 16.632 15.784 1.00 96.44 74 GLN A CA 1
ATOM 608 C C . GLN A 1 74 ? -15.127 15.858 16.485 1.00 96.44 74 GLN A C 1
ATOM 610 O O . GLN A 1 74 ? -16.300 16.086 16.192 1.00 96.44 74 GLN A O 1
ATOM 615 N N . GLY A 1 75 ? -14.813 14.938 17.401 1.00 95.00 75 GLY A N 1
ATOM 616 C CA . GLY A 1 75 ? -15.787 14.197 18.207 1.00 95.00 75 GLY A CA 1
ATOM 617 C C . GLY A 1 75 ? -16.110 12.785 17.709 1.00 95.00 75 GLY A C 1
ATOM 618 O O . GLY A 1 75 ? -16.869 12.068 18.366 1.00 95.00 75 GLY A O 1
ATOM 619 N N . GLN A 1 76 ? -15.517 12.324 16.601 1.00 96.62 76 GLN A N 1
ATOM 620 C CA . GLN A 1 76 ? -15.696 10.955 16.099 1.00 96.62 76 GLN A CA 1
ATOM 621 C C . GLN A 1 76 ? -14.789 9.973 16.856 1.00 96.62 76 GLN A C 1
ATOM 623 O O . GLN A 1 76 ? -13.842 9.415 16.307 1.00 96.62 76 GLN A O 1
ATOM 628 N N . LYS A 1 77 ? -15.102 9.715 18.131 1.00 91.50 77 LYS A N 1
ATOM 629 C CA . LYS A 1 77 ? -14.286 8.879 19.040 1.00 91.50 77 LYS A CA 1
ATOM 630 C C . LYS A 1 77 ? -14.016 7.449 18.547 1.00 91.50 77 LYS A C 1
ATOM 632 O O . LYS A 1 77 ? -13.128 6.784 19.061 1.00 91.50 77 LYS A O 1
ATOM 637 N N . ARG A 1 78 ? -14.793 6.952 17.580 1.00 95.62 78 ARG A N 1
ATOM 638 C CA . ARG A 1 78 ? -14.642 5.606 17.001 1.00 95.62 78 ARG A CA 1
ATOM 639 C C . ARG A 1 78 ? -13.767 5.561 15.748 1.00 95.62 78 ARG A C 1
ATOM 641 O O . ARG A 1 78 ? -13.501 4.463 15.268 1.00 95.62 78 ARG A O 1
ATOM 648 N N . ALA A 1 79 ? -13.287 6.703 15.249 1.00 97.50 79 ALA A N 1
ATOM 649 C CA . ALA A 1 79 ? -12.612 6.780 13.955 1.00 97.50 79 ALA A CA 1
ATOM 650 C C . ALA A 1 79 ? -11.394 5.845 13.842 1.00 97.50 79 ALA A C 1
ATOM 652 O O . ALA A 1 79 ? -11.232 5.216 12.801 1.00 97.50 79 ALA A O 1
ATOM 653 N N . MET A 1 80 ? -10.597 5.675 14.906 1.00 97.44 80 MET A N 1
ATOM 654 C CA . MET A 1 80 ? -9.458 4.741 14.899 1.00 97.44 80 MET A CA 1
ATOM 655 C C . MET A 1 80 ? -9.905 3.281 14.750 1.00 97.44 80 MET A C 1
ATOM 657 O O . MET A 1 80 ? -9.352 2.528 13.952 1.00 97.44 80 MET A O 1
ATOM 661 N N . LYS A 1 81 ? -10.965 2.881 15.464 1.00 97.75 81 LYS A N 1
ATOM 662 C CA . LYS A 1 81 ? -11.532 1.527 15.372 1.00 97.75 81 LYS A CA 1
ATOM 663 C C . LYS A 1 81 ? -12.154 1.263 14.001 1.00 97.75 81 LYS A C 1
ATOM 665 O O . LYS A 1 81 ? -12.038 0.157 13.474 1.00 97.75 81 LYS A O 1
ATOM 670 N N . ASP A 1 82 ? -12.809 2.266 13.428 1.00 98.25 82 ASP A N 1
ATOM 671 C CA . ASP A 1 82 ? -13.407 2.160 12.100 1.00 98.25 82 ASP A CA 1
ATOM 672 C C . ASP A 1 82 ? -12.320 2.082 11.011 1.00 98.25 82 ASP A C 1
ATOM 674 O O . ASP A 1 82 ? -12.456 1.305 10.064 1.00 98.25 82 ASP A O 1
ATOM 678 N N . TYR A 1 83 ? -11.204 2.799 11.183 1.00 98.25 83 TYR A N 1
ATOM 679 C CA . TYR A 1 83 ? -10.040 2.700 10.302 1.00 98.25 83 TYR A CA 1
ATOM 680 C C . TYR A 1 83 ? -9.341 1.338 10.408 1.00 98.25 83 TYR A C 1
ATOM 682 O O . TYR A 1 83 ? -9.068 0.718 9.383 1.00 98.25 83 TYR A O 1
ATOM 690 N N . LEU A 1 84 ? -9.169 0.789 11.617 1.00 98.50 84 LEU A N 1
ATOM 691 C CA . LEU A 1 84 ? -8.670 -0.581 11.801 1.00 98.50 84 LEU A CA 1
ATOM 692 C C . LEU A 1 84 ? -9.531 -1.610 11.047 1.00 98.50 84 LEU A C 1
ATOM 694 O O . LEU A 1 84 ? -9.012 -2.516 10.395 1.00 98.50 84 LEU A O 1
ATOM 698 N N . LEU A 1 85 ? -10.860 -1.463 11.098 1.00 98.50 85 LEU A N 1
ATOM 699 C CA . LEU A 1 85 ? -11.776 -2.331 10.356 1.00 98.50 85 LEU A CA 1
ATOM 700 C C . LEU A 1 85 ? -11.606 -2.186 8.835 1.00 98.50 85 LEU A C 1
ATOM 702 O O . LEU A 1 85 ? -11.694 -3.183 8.118 1.00 98.50 85 LEU A O 1
ATOM 706 N N . GLN A 1 86 ? -11.360 -0.971 8.340 1.00 97.62 86 GLN A N 1
ATOM 707 C CA . GLN A 1 86 ? -11.042 -0.732 6.932 1.00 97.62 86 GLN A CA 1
ATOM 708 C C . GLN A 1 86 ? -9.732 -1.424 6.529 1.00 97.62 86 GLN A C 1
ATOM 710 O O . GLN A 1 86 ? -9.725 -2.130 5.521 1.00 97.62 86 GLN A O 1
ATOM 715 N N . MET A 1 87 ? -8.664 -1.284 7.320 1.00 98.00 87 MET A N 1
ATOM 716 C CA . MET A 1 87 ? -7.372 -1.925 7.042 1.00 98.00 87 MET A CA 1
ATOM 717 C C . MET A 1 87 ? -7.492 -3.452 6.992 1.00 98.00 87 MET A C 1
ATOM 719 O O . MET A 1 87 ? -6.979 -4.079 6.069 1.00 98.00 87 MET A O 1
ATOM 723 N N . ASN A 1 88 ? -8.244 -4.054 7.920 1.00 98.31 88 ASN A N 1
ATOM 724 C CA . ASN A 1 88 ? -8.503 -5.498 7.907 1.00 98.31 88 ASN A CA 1
ATOM 725 C C . ASN A 1 88 ? -9.205 -5.951 6.616 1.00 98.31 88 ASN A C 1
ATOM 727 O O . ASN A 1 88 ? -8.800 -6.938 6.010 1.00 98.31 88 ASN A O 1
ATOM 731 N N . ARG A 1 89 ? -10.205 -5.199 6.136 1.00 97.94 89 ARG A N 1
ATOM 732 C CA . ARG A 1 89 ? -10.876 -5.511 4.860 1.00 97.94 89 ARG A CA 1
ATOM 733 C C . ARG A 1 89 ? -9.922 -5.416 3.669 1.00 97.94 89 ARG A C 1
ATOM 735 O O . ARG A 1 89 ? -9.948 -6.281 2.800 1.00 97.94 89 ARG A O 1
ATOM 742 N N . GLN A 1 90 ? -9.072 -4.391 3.628 1.00 96.00 90 GLN A N 1
ATOM 743 C CA . GLN A 1 90 ? -8.084 -4.226 2.556 1.00 96.00 90 GLN A CA 1
ATOM 744 C C . GLN A 1 90 ? -7.032 -5.349 2.564 1.00 96.00 90 GLN A C 1
ATOM 746 O O . GLN A 1 90 ? -6.631 -5.820 1.496 1.00 96.00 90 GLN A O 1
ATOM 751 N N . LEU A 1 91 ? -6.619 -5.814 3.748 1.00 97.50 91 LEU A N 1
ATOM 752 C CA . LEU A 1 91 ? -5.758 -6.988 3.906 1.00 97.50 91 LEU A CA 1
ATOM 753 C C . LEU A 1 91 ? -6.432 -8.257 3.372 1.00 97.50 91 LEU A C 1
ATOM 755 O O . LEU A 1 91 ? -5.811 -9.001 2.612 1.00 97.50 91 LEU A O 1
ATOM 759 N N . ASP A 1 92 ? -7.705 -8.484 3.701 1.00 97.62 92 ASP A N 1
ATOM 760 C CA . ASP A 1 92 ? -8.464 -9.631 3.193 1.00 97.62 92 ASP A CA 1
ATOM 761 C C . ASP A 1 92 ? -8.563 -9.611 1.658 1.00 97.62 92 ASP A C 1
AT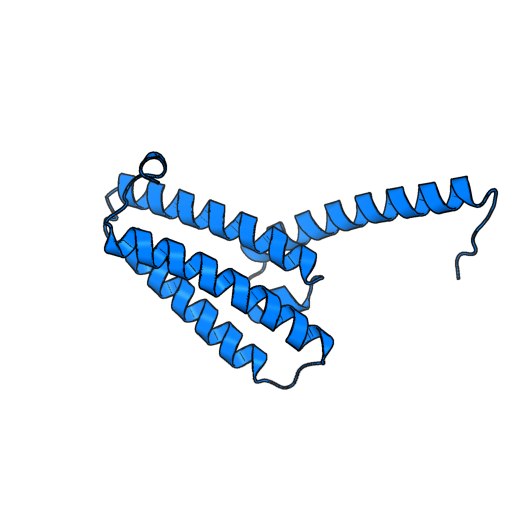OM 763 O O . ASP A 1 92 ? -8.327 -10.628 0.998 1.00 97.62 92 ASP A O 1
ATOM 767 N N . GLU A 1 93 ? -8.836 -8.445 1.064 1.00 96.50 93 GLU A N 1
ATOM 768 C CA . GLU A 1 93 ? -8.861 -8.258 -0.393 1.00 96.50 93 GLU A CA 1
ATOM 769 C C . GLU A 1 93 ? -7.505 -8.580 -1.041 1.00 96.50 93 GLU A C 1
ATOM 771 O O . GLU A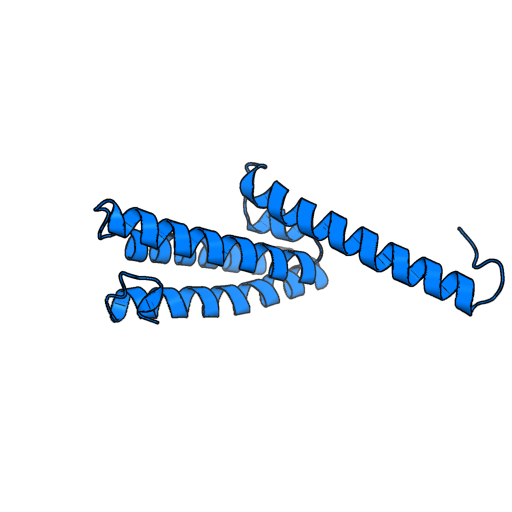 1 93 ? -7.450 -9.265 -2.071 1.00 96.50 93 GLU A O 1
ATOM 776 N N . LEU A 1 94 ? -6.400 -8.135 -0.435 1.00 96.38 94 LEU A N 1
ATOM 777 C CA . LEU A 1 94 ? -5.052 -8.470 -0.895 1.00 96.38 94 LEU A CA 1
ATOM 778 C C . LEU A 1 94 ? -4.770 -9.965 -0.806 1.00 96.38 94 LEU A C 1
ATOM 780 O O . LEU A 1 94 ? -4.246 -10.543 -1.758 1.00 96.38 94 LEU A O 1
ATOM 784 N N . VAL A 1 95 ? -5.122 -10.601 0.309 1.00 97.25 95 VAL A N 1
ATOM 785 C CA . VAL A 1 95 ? -4.934 -12.039 0.521 1.00 97.25 95 VAL A CA 1
ATOM 786 C C . VAL A 1 95 ? -5.699 -12.844 -0.533 1.00 97.25 95 VAL A C 1
ATOM 788 O O . VAL A 1 95 ? -5.163 -13.809 -1.088 1.00 97.25 95 VAL A O 1
ATOM 791 N N . VAL A 1 96 ? -6.927 -12.434 -0.863 1.00 97.50 96 VAL A N 1
ATOM 792 C CA . VAL A 1 96 ? -7.706 -13.030 -1.957 1.00 97.50 96 VAL A CA 1
ATOM 793 C C . VAL A 1 96 ? -7.007 -12.813 -3.302 1.00 97.50 96 VAL A C 1
ATOM 795 O O . VAL A 1 96 ? -6.812 -13.778 -4.045 1.00 97.50 96 VAL A O 1
ATOM 7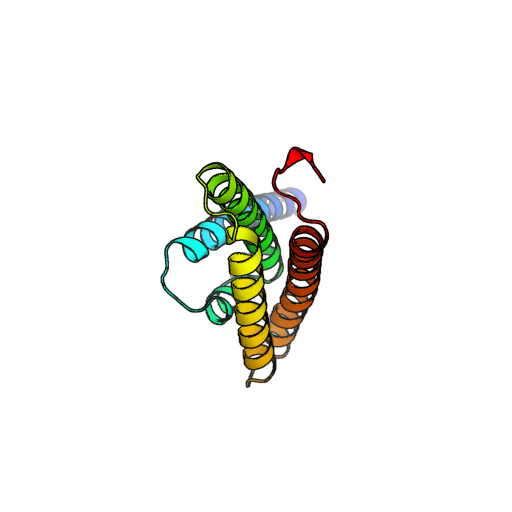98 N N . LYS A 1 97 ? -6.554 -11.589 -3.608 1.00 97.19 97 LYS A N 1
ATOM 799 C CA . LYS A 1 97 ? -5.849 -11.293 -4.868 1.00 97.19 97 LYS A CA 1
ATOM 800 C C . LYS A 1 97 ? -4.563 -12.104 -5.005 1.00 97.19 97 LYS A C 1
ATOM 802 O O . LYS A 1 97 ? -4.324 -12.678 -6.064 1.00 97.19 97 LYS A O 1
ATOM 807 N N . VAL A 1 98 ? -3.765 -12.225 -3.946 1.00 96.50 98 VAL A N 1
ATOM 808 C CA . VAL A 1 98 ? -2.522 -13.011 -3.931 1.00 96.50 98 VAL A CA 1
ATOM 809 C C . VAL A 1 98 ? -2.769 -14.474 -4.282 1.00 96.50 98 VAL A C 1
ATOM 811 O O . VAL A 1 98 ? -1.874 -15.101 -4.840 1.00 96.50 98 VAL A O 1
ATOM 814 N N . ARG A 1 99 ? -3.950 -15.032 -3.987 1.00 95.88 99 ARG A N 1
ATOM 815 C CA . ARG A 1 99 ? -4.316 -16.423 -4.311 1.00 95.88 99 ARG A CA 1
ATOM 816 C C . ARG A 1 99 ? -4.867 -16.607 -5.726 1.00 95.88 99 ARG A C 1
ATOM 818 O O . ARG A 1 99 ? -4.944 -17.745 -6.177 1.00 95.88 99 ARG A O 1
ATOM 825 N N . SER A 1 100 ? -5.207 -15.525 -6.424 1.00 96.38 100 SER A N 1
ATOM 826 C CA . SER A 1 100 ? -5.662 -15.579 -7.817 1.00 96.38 100 SER A CA 1
ATOM 827 C C . SER A 1 100 ? -4.541 -15.985 -8.785 1.00 96.38 100 SER A C 1
ATOM 829 O O . SER A 1 100 ? -3.378 -16.162 -8.390 1.00 96.38 100 SER A O 1
ATOM 831 N N . ASP A 1 101 ? -4.890 -16.165 -10.059 1.00 96.88 101 ASP A N 1
ATOM 832 C CA . ASP A 1 101 ? -3.899 -16.392 -11.104 1.00 96.88 101 ASP A CA 1
ATOM 833 C C . ASP A 1 101 ? -3.132 -15.093 -11.393 1.00 96.88 101 ASP A C 1
ATOM 835 O O . ASP A 1 101 ? -3.711 -14.051 -11.697 1.00 96.88 101 ASP A O 1
ATOM 839 N N . LEU A 1 102 ? -1.815 -15.148 -11.216 1.00 97.44 102 LEU A N 1
ATOM 840 C CA . LEU A 1 102 ? -0.915 -13.999 -11.250 1.00 97.44 102 LEU A CA 1
ATOM 841 C C . LEU A 1 102 ? 0.439 -14.443 -11.776 1.00 97.44 102 LEU A C 1
ATOM 843 O O . LEU A 1 102 ? 0.921 -15.533 -11.440 1.00 97.44 102 LEU A O 1
ATOM 847 N N . THR A 1 103 ? 1.121 -13.544 -12.485 1.00 97.62 103 THR A N 1
ATOM 848 C CA . THR A 1 103 ? 2.525 -13.761 -12.828 1.00 97.62 103 THR A CA 1
ATOM 849 C C . THR A 1 103 ? 3.364 -13.926 -11.555 1.00 97.62 103 THR A C 1
ATOM 851 O O . THR A 1 103 ? 3.044 -13.396 -10.483 1.00 97.62 103 THR A O 1
ATOM 854 N N . LYS A 1 104 ? 4.496 -14.635 -11.657 1.00 97.00 104 LYS A N 1
ATOM 855 C CA . LYS A 1 104 ? 5.428 -14.781 -10.524 1.00 97.00 104 LYS A CA 1
ATOM 856 C C . LYS A 1 104 ? 5.885 -13.422 -9.977 1.00 97.00 104 LYS A C 1
ATOM 858 O O . LYS A 1 104 ? 6.127 -13.309 -8.778 1.00 97.00 104 LYS A O 1
ATOM 863 N N . ASN A 1 105 ? 6.012 -12.412 -10.840 1.00 96.06 105 ASN A N 1
ATOM 864 C CA . ASN A 1 105 ? 6.433 -11.072 -10.444 1.00 96.06 105 ASN A CA 1
ATOM 865 C C . ASN A 1 105 ? 5.322 -10.314 -9.705 1.00 96.06 105 ASN A C 1
ATOM 867 O O . ASN A 1 105 ? 5.576 -9.753 -8.642 1.00 96.06 105 ASN A O 1
ATOM 871 N N . ASP A 1 106 ? 4.086 -10.356 -10.205 1.00 97.25 106 ASP A N 1
ATOM 872 C CA . ASP A 1 106 ? 2.954 -9.682 -9.558 1.00 97.25 106 ASP A CA 1
ATOM 873 C C . ASP A 1 106 ? 2.625 -10.290 -8.199 1.00 97.25 106 ASP A C 1
ATOM 875 O O . ASP A 1 106 ? 2.369 -9.564 -7.240 1.00 97.25 106 ASP A O 1
ATOM 879 N N . ARG A 1 107 ? 2.725 -11.618 -8.074 1.00 97.88 107 ARG A N 1
ATOM 880 C CA . ARG A 1 107 ? 2.562 -12.296 -6.783 1.00 97.88 107 ARG A CA 1
ATOM 881 C C . ARG A 1 107 ? 3.630 -11.867 -5.776 1.00 97.88 107 ARG A C 1
ATOM 883 O O . ARG A 1 107 ? 3.301 -11.589 -4.629 1.00 97.88 107 ARG A O 1
ATOM 890 N N . LYS A 1 108 ? 4.899 -11.762 -6.195 1.00 96.62 108 LYS A N 1
ATOM 891 C CA . LYS A 1 108 ? 5.980 -11.237 -5.338 1.00 96.62 108 LYS A CA 1
ATOM 892 C C . LYS A 1 108 ? 5.722 -9.788 -4.926 1.00 96.62 108 LYS A C 1
ATOM 894 O O . LYS A 1 108 ? 5.919 -9.459 -3.761 1.00 96.62 108 LYS A O 1
ATOM 899 N N . LYS A 1 109 ? 5.261 -8.952 -5.861 1.00 96.69 109 LYS A N 1
ATOM 900 C CA . LYS A 1 109 ? 4.887 -7.558 -5.598 1.00 96.69 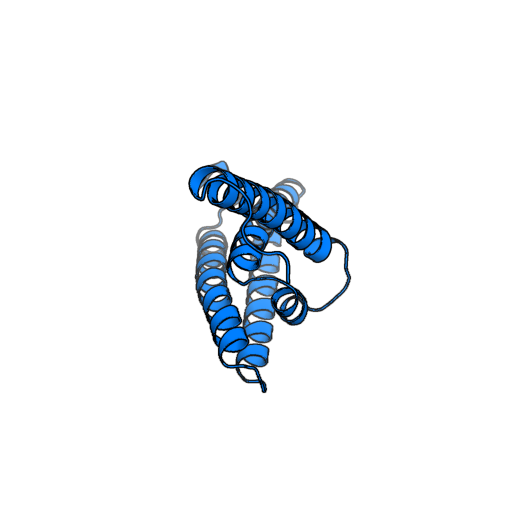109 LYS A CA 1
ATOM 901 C C . LYS A 1 109 ? 3.797 -7.474 -4.527 1.00 96.69 109 LYS A C 1
ATOM 903 O O . LYS A 1 109 ? 4.012 -6.826 -3.511 1.00 96.69 109 LYS A O 1
ATOM 908 N N . LEU A 1 110 ? 2.677 -8.171 -4.717 1.00 97.50 110 LEU A N 1
ATOM 909 C CA . LEU A 1 110 ? 1.565 -8.169 -3.762 1.00 97.50 110 LEU A CA 1
ATOM 910 C C . LEU A 1 110 ? 1.961 -8.748 -2.397 1.00 97.50 110 LEU A C 1
ATOM 912 O O . LEU A 1 110 ? 1.564 -8.193 -1.381 1.00 97.50 110 LEU A O 1
ATOM 916 N N . ASN A 1 111 ? 2.788 -9.799 -2.354 1.00 97.12 111 ASN A N 1
ATOM 917 C CA . ASN A 1 111 ? 3.303 -10.341 -1.091 1.00 97.12 111 ASN A CA 1
ATOM 918 C C . ASN A 1 111 ? 4.151 -9.324 -0.316 1.00 97.12 111 ASN A C 1
ATOM 920 O O . ASN A 1 111 ? 4.055 -9.263 0.904 1.00 97.12 111 ASN A O 1
ATOM 924 N N . ALA A 1 112 ? 4.980 -8.534 -1.006 1.00 96.88 112 ALA A N 1
ATOM 925 C CA . ALA A 1 112 ? 5.789 -7.506 -0.357 1.00 96.88 112 ALA A CA 1
ATOM 926 C C . ALA A 1 112 ? 4.918 -6.401 0.260 1.00 96.88 112 ALA A C 1
ATOM 928 O O . ALA A 1 112 ? 5.159 -6.008 1.396 1.00 96.88 112 ALA A O 1
ATOM 929 N N . LEU A 1 113 ? 3.885 -5.946 -0.459 1.00 97.25 113 LEU A N 1
ATOM 930 C CA . LEU A 1 113 ? 2.905 -4.990 0.071 1.00 97.25 113 LEU A CA 1
ATOM 931 C C . LEU A 1 113 ? 2.122 -5.580 1.248 1.00 97.25 113 LEU A C 1
ATOM 933 O O . LEU A 1 113 ? 2.028 -4.940 2.283 1.00 97.25 113 LEU A O 1
ATOM 937 N N . LEU A 1 114 ? 1.662 -6.831 1.144 1.00 97.31 114 LEU A N 1
ATOM 938 C CA . LEU A 1 114 ? 0.933 -7.506 2.221 1.00 97.31 114 LEU A CA 1
ATOM 939 C C . LEU A 1 114 ? 1.724 -7.538 3.543 1.00 97.31 114 LEU A C 1
ATOM 941 O O . LEU A 1 114 ? 1.136 -7.358 4.602 1.00 97.31 114 LEU A O 1
ATOM 945 N N . ILE A 1 115 ? 3.046 -7.743 3.495 1.00 97.06 115 ILE A N 1
ATOM 946 C CA . ILE A 1 115 ? 3.899 -7.718 4.697 1.00 97.06 115 ILE A CA 1
ATOM 947 C C . ILE A 1 115 ? 3.893 -6.328 5.349 1.00 97.06 115 ILE A C 1
ATOM 949 O O . ILE A 1 115 ? 3.749 -6.222 6.565 1.00 97.06 115 ILE A O 1
ATOM 953 N N . ILE A 1 116 ? 4.036 -5.267 4.551 1.00 97.06 116 ILE A N 1
ATOM 954 C CA . ILE A 1 116 ? 4.037 -3.889 5.057 1.00 97.06 116 ILE A CA 1
ATOM 955 C C . ILE A 1 116 ? 2.663 -3.507 5.611 1.00 97.06 116 ILE A C 1
ATOM 957 O O . ILE A 1 116 ? 2.591 -2.943 6.700 1.00 97.06 116 ILE A O 1
ATOM 961 N N . ASP A 1 117 ? 1.583 -3.885 4.930 1.00 96.56 117 ASP A N 1
ATOM 962 C CA . ASP A 1 117 ? 0.217 -3.609 5.376 1.00 96.56 117 ASP A CA 1
ATOM 963 C C . ASP A 1 117 ? -0.106 -4.276 6.717 1.00 96.56 117 ASP A C 1
ATOM 965 O O . ASP A 1 117 ? -0.792 -3.680 7.546 1.00 96.56 117 ASP A O 1
ATOM 969 N N . VAL A 1 118 ? 0.390 -5.499 6.957 1.00 98.25 118 VAL A N 1
ATOM 970 C CA . VAL A 1 118 ? 0.227 -6.171 8.256 1.00 98.25 118 VAL A CA 1
ATOM 971 C C . VAL A 1 118 ? 0.905 -5.357 9.355 1.00 98.25 118 VAL A C 1
ATOM 973 O O . VAL A 1 118 ? 0.264 -5.066 10.360 1.00 98.25 118 VAL A O 1
ATOM 976 N N . HIS A 1 119 ? 2.145 -4.904 9.145 1.00 97.62 119 HIS A N 1
ATOM 977 C CA . HIS A 1 119 ? 2.833 -4.047 10.116 1.00 97.62 119 HIS A CA 1
ATOM 978 C C . HIS A 1 119 ? 2.098 -2.724 10.356 1.00 97.62 119 HIS A C 1
ATOM 980 O O . HIS A 1 119 ? 1.919 -2.317 11.502 1.00 97.62 119 HIS A O 1
ATOM 986 N N . ALA A 1 120 ? 1.636 -2.071 9.289 1.00 97.38 120 ALA A N 1
ATOM 987 C CA . ALA A 1 120 ? 0.869 -0.836 9.383 1.00 97.38 120 ALA A CA 1
ATOM 988 C C . ALA A 1 120 ? -0.437 -1.041 10.174 1.00 97.38 120 ALA A C 1
ATOM 990 O O . ALA A 1 120 ? -0.790 -0.218 11.017 1.00 97.38 120 ALA A O 1
ATOM 991 N N . ARG A 1 121 ? -1.144 -2.156 9.946 1.00 98.31 121 ARG A N 1
ATOM 992 C CA . ARG A 1 121 ? -2.367 -2.520 10.676 1.00 98.31 121 ARG A CA 1
ATOM 993 C C . ARG A 1 121 ? -2.081 -2.791 12.145 1.00 98.31 121 ARG A C 1
ATOM 995 O O . ARG A 1 121 ? -2.835 -2.316 12.989 1.00 98.31 121 ARG A O 1
ATOM 1002 N N . ASP A 1 122 ? -1.015 -3.524 12.452 1.00 98.25 122 ASP A N 1
ATOM 1003 C CA . ASP A 1 122 ? -0.639 -3.877 13.826 1.00 98.25 122 ASP A CA 1
ATOM 1004 C C . ASP A 1 122 ? -0.332 -2.624 14.670 1.00 98.25 122 ASP A C 1
ATOM 1006 O O . ASP A 1 122 ? -0.679 -2.572 15.851 1.00 98.25 122 ASP A O 1
ATOM 1010 N N . ILE A 1 123 ? 0.234 -1.572 14.061 1.00 97.25 123 ILE A N 1
ATOM 1011 C CA . ILE A 1 123 ? 0.407 -0.259 14.709 1.00 97.25 123 ILE A CA 1
ATOM 1012 C C . ILE A 1 123 ? -0.955 0.344 15.084 1.00 97.25 123 ILE A C 1
ATOM 1014 O O . ILE A 1 123 ? -1.163 0.742 16.230 1.00 97.25 123 ILE A O 1
ATOM 1018 N N . ILE A 1 124 ? -1.909 0.364 14.148 1.00 97.94 124 ILE A N 1
ATOM 1019 C CA . ILE A 1 124 ? -3.259 0.896 14.394 1.00 97.94 124 ILE A CA 1
ATOM 1020 C C . ILE A 1 124 ? -4.025 0.047 15.414 1.00 97.94 124 ILE A C 1
ATOM 1022 O O . ILE A 1 124 ? -4.759 0.583 16.243 1.00 97.94 124 ILE A O 1
ATOM 1026 N N . GLU A 1 125 ? -3.838 -1.271 15.409 1.00 98.06 125 GLU A N 1
ATOM 1027 C CA . GLU A 1 125 ? -4.367 -2.155 16.448 1.00 98.06 125 GLU A CA 1
ATOM 1028 C C . GLU A 1 125 ? -3.807 -1.793 17.831 1.00 98.06 125 GLU A C 1
ATOM 1030 O O . GLU A 1 125 ? -4.570 -1.722 18.797 1.00 98.06 125 GLU A O 1
ATOM 1035 N N . GLY A 1 126 ? -2.509 -1.482 17.913 1.00 97.19 126 GLY A N 1
ATOM 1036 C CA . GLY A 1 126 ? -1.877 -0.921 19.106 1.00 97.19 126 GLY A CA 1
ATOM 1037 C C . GLY A 1 126 ? -2.538 0.380 19.560 1.00 97.19 126 GLY A C 1
ATOM 1038 O O . GLY A 1 126 ? -2.946 0.479 20.714 1.00 97.19 126 GLY A O 1
ATOM 1039 N N . PHE A 1 127 ? -2.753 1.332 18.647 1.00 96.06 127 PHE A N 1
ATOM 1040 C CA . PHE A 1 127 ? -3.435 2.595 18.961 1.00 96.06 127 PHE A CA 1
ATOM 1041 C C . PHE A 1 127 ? -4.851 2.383 19.504 1.00 96.06 127 PHE A C 1
ATOM 1043 O O . PHE A 1 127 ? -5.252 3.045 20.460 1.00 96.06 127 PHE A O 1
ATOM 1050 N N . VAL A 1 128 ? -5.611 1.437 18.941 1.00 96.56 128 VAL A N 1
ATOM 1051 C CA . VAL A 1 128 ? -6.950 1.092 19.444 1.00 96.56 128 VAL A CA 1
ATOM 1052 C C . VAL A 1 128 ? -6.881 0.466 20.836 1.00 96.56 128 VAL A C 1
ATOM 1054 O O . VAL A 1 128 ? -7.695 0.811 21.693 1.00 96.56 128 VAL A O 1
ATOM 1057 N N . ARG A 1 129 ? -5.943 -0.459 21.065 1.00 96.69 129 ARG A N 1
ATOM 1058 C CA . ARG A 1 129 ? -5.765 -1.139 22.357 1.00 96.69 129 ARG A CA 1
ATOM 1059 C C . ARG A 1 129 ? -5.374 -0.154 23.455 1.00 96.69 129 ARG A C 1
ATOM 1061 O O . ARG A 1 129 ? -5.953 -0.194 24.538 1.00 96.69 129 ARG A O 1
ATOM 1068 N N . ASP A 1 130 ? -4.433 0.730 23.149 1.00 95.19 130 ASP A N 1
ATOM 1069 C CA . ASP A 1 130 ? -3.816 1.639 24.115 1.00 95.19 130 ASP A CA 1
ATOM 1070 C C . ASP A 1 130 ? -4.565 2.984 24.198 1.00 95.19 130 ASP A C 1
ATOM 1072 O O . ASP A 1 130 ? -4.225 3.838 25.009 1.00 95.19 130 ASP A O 1
ATOM 1076 N N . SER A 1 131 ? -5.648 3.140 23.421 1.00 92.69 131 SER A N 1
ATOM 1077 C CA . SER A 1 131 ? -6.495 4.340 23.368 1.00 92.69 131 SER A CA 1
ATOM 1078 C C . SER A 1 131 ? -5.720 5.617 23.028 1.00 92.69 131 SER A C 1
ATOM 1080 O O . SER A 1 131 ? -5.935 6.650 23.654 1.00 92.69 131 SER A O 1
ATOM 1082 N N . ILE A 1 132 ? -4.849 5.538 22.019 1.00 91.56 132 ILE A N 1
ATOM 1083 C CA . ILE A 1 132 ? -4.104 6.684 21.482 1.00 91.56 132 ILE A CA 1
ATOM 1084 C C . ILE A 1 132 ? -5.058 7.580 20.686 1.00 91.56 132 ILE A C 1
ATOM 1086 O O . ILE A 1 132 ? -5.707 7.128 19.734 1.00 91.56 132 ILE A O 1
ATOM 1090 N N . MET A 1 133 ? -5.157 8.847 21.085 1.00 85.69 133 MET A N 1
ATOM 1091 C CA . MET A 1 133 ? -6.130 9.810 20.558 1.00 85.69 133 MET A CA 1
ATOM 1092 C C . MET A 1 133 ? -5.476 11.036 19.924 1.00 85.69 133 MET A C 1
ATOM 1094 O O . MET A 1 133 ? -6.157 11.759 19.189 1.00 85.69 133 MET A O 1
ATOM 1098 N N . GLU A 1 134 ? -4.179 11.248 20.151 1.00 84.69 134 GLU A N 1
ATOM 1099 C CA . GLU A 1 134 ? -3.399 12.314 19.522 1.00 84.69 134 GLU A CA 1
ATOM 1100 C C . GLU A 1 134 ? -2.120 11.784 18.862 1.00 84.69 134 GLU A C 1
ATOM 1102 O O . GLU A 1 134 ? -1.582 10.746 19.239 1.00 84.69 134 GLU A O 1
ATOM 1107 N N . ALA A 1 135 ? -1.634 12.500 17.845 1.00 80.38 135 ALA A N 1
ATOM 1108 C CA . ALA A 1 135 ? -0.437 12.096 17.109 1.00 80.38 135 ALA A CA 1
ATOM 1109 C C . ALA A 1 135 ? 0.835 12.245 17.958 1.00 80.38 135 ALA A C 1
ATOM 1111 O O . ALA A 1 135 ? 1.826 11.576 17.706 1.00 80.38 135 ALA A O 1
ATOM 1112 N N . GLU A 1 136 ? 0.803 13.120 18.960 1.00 85.81 136 GLU A N 1
ATOM 1113 C CA . GLU A 1 136 ? 1.906 13.393 19.877 1.00 85.81 136 GLU A CA 1
ATOM 1114 C C . GLU A 1 136 ? 2.035 12.355 21.010 1.00 85.81 136 GLU A C 1
ATOM 1116 O O . GLU A 1 136 ? 2.994 12.404 21.778 1.00 85.81 136 GLU A O 1
ATOM 1121 N N . GLU A 1 137 ? 1.077 11.433 21.140 1.00 73.25 137 GLU A N 1
ATOM 1122 C CA . GLU A 1 137 ? 1.040 10.413 22.198 1.00 73.25 137 GLU A CA 1
ATOM 1123 C C . GLU A 1 137 ? 1.851 9.141 21.867 1.00 73.25 137 GLU A C 1
ATOM 1125 O O . GLU A 1 137 ? 1.916 8.244 22.712 1.00 73.25 137 GLU A O 1
ATOM 1130 N N . PHE A 1 138 ? 2.469 9.046 20.680 1.00 63.34 138 PHE A N 1
ATOM 1131 C CA . PHE A 1 138 ? 3.246 7.876 20.237 1.00 63.34 138 PHE A CA 1
ATOM 1132 C C . PHE A 1 138 ? 4.695 8.200 19.846 1.00 63.34 138 PHE A C 1
ATOM 1134 O O . PHE A 1 138 ? 4.965 9.322 19.361 1.00 63.34 138 PHE A O 1
#

Organism: NCBI:txid36148

Secondary structure (DSSP, 8-state):
-----S-HHHHHHHHHHHHHHHHHHHHHHHHHHHHHS-S-HHHHHHHS-HHHHHHHHHHHHHHHHHHHHHHHHTT-TTHHHHHHHHHHHHHHHHHHHHHSS--HHHHHHHHHHHHHHHHHHHHHHHHHHHT--SGGG-

Sequence (138 aa):
MQYAEGKVETWMSGVLVEMRVTNRFLTKKAIFDYGKVRRPRTDWILDFQGMICLGADNVWWTAEVENVFVKIKQGQKRAMKDYLLQMNRQLDELVVKVRSDLTKNDRKKLNALLIIDVHARDIIEGFVRDSIMEAEEF

pLDDT: mean 93.84, std 8.3, range [40.22, 98.5]